Protein AF-A0A9E4RDM3-F1 (afdb_monomer_lite)

Foldseek 3Di:
DQVLLCVLQVDHDDDDDDPDPPDDDDDDDSVLSNVVNVVVVVDPAPDWDWDDDDDPDPDIDIDHDD

pLDDT: mean 74.67, std 9.03, range [50.09, 85.19]

Sequence (66 aa):
VVARLEAALGYRVNVARWADADAATMSLSDDDCRQVASRVAAAPGRRVMVIPEGAGGAGMRVVSYG

Structure (mmCIF, N/CA/C/O backbone):
data_AF-A0A9E4RDM3-F1
#
_entry.id   AF-A0A9E4RDM3-F1
#
loop_
_atom_site.group_PDB
_atom_site.id
_atom_site.type_symbol
_atom_site.label_atom_id
_atom_site.label_alt_id
_atom_site.label_comp_id
_atom_site.label_asym_id
_atom_site.label_entity_id
_atom_site.label_seq_id
_atom_site.pdbx_PDB_ins_code
_atom_site.Cartn_x
_atom_site.Cartn_y
_atom_site.Cartn_z
_atom_site.occupancy
_atom_site.B_iso_or_equiv
_atom_site.auth_seq_id
_atom_site.auth_comp_id
_atom_site.auth_asym_id
_atom_site.auth_atom_id
_atom_site.pdbx_PDB_model_num
ATOM 1 N N . VAL A 1 1 ? 10.208 -9.076 0.639 1.00 70.56 1 VAL A N 1
ATOM 2 C CA . VAL A 1 1 ? 9.404 -7.877 0.985 1.00 70.56 1 VAL A CA 1
ATOM 3 C C . VAL A 1 1 ? 8.031 -8.243 1.525 1.00 70.56 1 VAL A C 1
ATOM 5 O O . VAL A 1 1 ? 7.781 -7.929 2.677 1.00 70.56 1 VAL A O 1
ATOM 8 N N . VAL A 1 2 ? 7.194 -8.974 0.776 1.00 77.25 2 VAL A N 1
ATOM 9 C CA . VAL A 1 2 ? 5.834 -9.370 1.213 1.00 77.25 2 VAL A CA 1
ATOM 10 C C . VAL A 1 2 ? 5.814 -9.99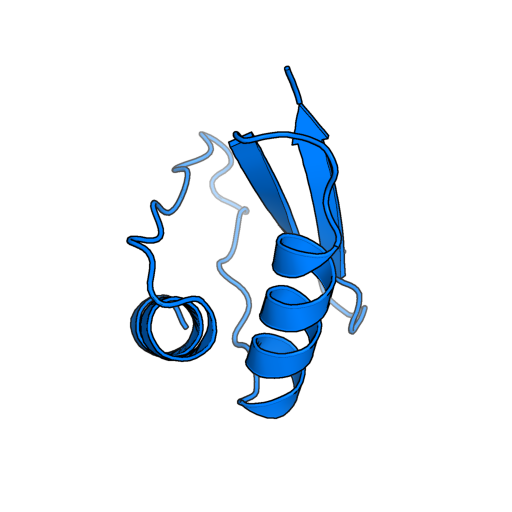7 2.609 1.00 77.25 2 VAL A C 1
ATOM 12 O O . VAL A 1 2 ? 5.181 -9.443 3.492 1.00 77.25 2 VAL A O 1
ATOM 15 N N . ALA A 1 3 ? 6.592 -11.056 2.855 1.00 79.06 3 ALA A N 1
ATOM 16 C CA . ALA A 1 3 ? 6.616 -11.727 4.162 1.00 79.06 3 ALA A CA 1
ATOM 17 C C . ALA A 1 3 ? 7.034 -10.812 5.336 1.00 79.06 3 ALA A C 1
ATOM 19 O O . ALA A 1 3 ? 6.542 -10.968 6.447 1.00 79.06 3 ALA A O 1
ATOM 20 N N . ARG A 1 4 ? 7.920 -9.833 5.096 1.00 79.25 4 ARG A N 1
ATOM 21 C CA . ARG A 1 4 ? 8.339 -8.857 6.120 1.00 79.25 4 ARG A CA 1
ATOM 22 C C . ARG A 1 4 ? 7.238 -7.841 6.409 1.00 79.25 4 ARG A C 1
ATOM 24 O O . ARG A 1 4 ? 6.999 -7.519 7.566 1.00 79.25 4 ARG A O 1
ATOM 31 N N . LEU A 1 5 ? 6.548 -7.372 5.368 1.00 78.44 5 LEU A N 1
ATOM 32 C CA . LEU A 1 5 ? 5.384 -6.499 5.517 1.00 78.44 5 LEU A CA 1
ATOM 33 C C . LEU A 1 5 ? 4.230 -7.225 6.207 1.00 78.44 5 LEU A C 1
ATOM 35 O O . LEU A 1 5 ? 3.635 -6.653 7.107 1.00 78.44 5 LEU A O 1
ATOM 39 N N . GLU A 1 6 ? 3.946 -8.478 5.845 1.00 85.19 6 GLU A N 1
ATOM 40 C CA . GLU A 1 6 ? 2.936 -9.296 6.531 1.00 85.19 6 GLU A CA 1
ATOM 41 C C . GLU A 1 6 ? 3.269 -9.453 8.020 1.00 85.19 6 GLU A C 1
ATOM 43 O O . GLU A 1 6 ? 2.399 -9.252 8.864 1.00 85.19 6 GLU A O 1
ATOM 48 N N . ALA A 1 7 ? 4.535 -9.731 8.355 1.00 81.69 7 ALA A N 1
ATOM 49 C CA . ALA A 1 7 ? 4.985 -9.821 9.742 1.00 81.69 7 ALA A CA 1
ATOM 50 C C . ALA A 1 7 ? 4.851 -8.487 10.500 1.00 81.69 7 ALA A C 1
ATOM 52 O O . ALA A 1 7 ? 4.460 -8.485 11.664 1.00 81.69 7 ALA A O 1
ATOM 53 N N . ALA A 1 8 ? 5.148 -7.357 9.852 1.00 81.31 8 ALA A N 1
ATOM 54 C CA . ALA A 1 8 ? 5.033 -6.032 10.461 1.00 81.31 8 ALA A CA 1
ATOM 55 C C . ALA A 1 8 ? 3.574 -5.555 10.601 1.00 81.31 8 ALA A C 1
ATOM 57 O O . ALA A 1 8 ? 3.251 -4.838 11.544 1.00 81.31 8 ALA A O 1
ATOM 58 N N . LEU A 1 9 ? 2.699 -5.934 9.666 1.00 79.88 9 LEU A N 1
ATOM 59 C CA . LEU A 1 9 ? 1.298 -5.511 9.614 1.00 79.88 9 LEU A CA 1
ATOM 60 C C . LEU A 1 9 ? 0.361 -6.420 10.414 1.00 79.88 9 LEU A C 1
ATOM 62 O O . LEU A 1 9 ? -0.696 -5.965 10.837 1.00 79.88 9 LEU A O 1
ATOM 66 N N . GLY A 1 10 ? 0.698 -7.702 10.571 1.00 80.62 10 GLY A N 1
ATOM 67 C CA . GLY A 1 10 ? -0.211 -8.707 11.133 1.00 80.62 10 GLY A CA 1
ATOM 68 C C . GLY A 1 10 ? -1.376 -9.088 10.205 1.00 80.62 10 GLY A C 1
ATOM 69 O O . GLY A 1 10 ? -2.290 -9.794 10.625 1.00 80.62 10 GLY A O 1
ATOM 70 N N . TYR A 1 11 ? -1.347 -8.650 8.942 1.00 79.12 11 TYR A N 1
ATOM 71 C CA . TYR A 1 11 ? -2.364 -8.927 7.923 1.00 79.12 11 TYR A CA 1
ATOM 72 C C . TYR A 1 11 ? -1.737 -9.541 6.670 1.00 79.12 11 TYR A C 1
ATOM 74 O O . TYR A 1 11 ? -0.545 -9.377 6.409 1.00 79.12 11 TYR A O 1
ATOM 82 N N . ARG A 1 12 ? -2.564 -10.209 5.856 1.00 81.50 12 ARG A N 1
ATOM 83 C CA . ARG A 1 12 ? -2.162 -10.684 4.526 1.00 81.50 12 ARG A CA 1
ATOM 84 C C . ARG A 1 12 ? -1.909 -9.510 3.585 1.00 81.50 12 ARG A C 1
ATOM 86 O O . ARG A 1 12 ? -2.733 -8.600 3.499 1.00 81.50 12 ARG A O 1
ATOM 93 N N . VAL A 1 13 ? -0.808 -9.569 2.839 1.00 80.94 13 VAL A N 1
ATOM 94 C CA . VAL A 1 13 ? -0.434 -8.547 1.852 1.00 80.94 13 VAL A CA 1
ATOM 95 C C . VAL A 1 13 ? -0.570 -9.132 0.452 1.00 80.94 13 VAL A C 1
ATOM 97 O O . VAL A 1 13 ? 0.151 -10.053 0.078 1.00 80.94 13 VAL A O 1
ATOM 100 N N . ASN A 1 14 ? -1.473 -8.562 -0.345 1.00 81.25 14 ASN A N 1
ATOM 101 C CA . ASN A 1 14 ? -1.610 -8.910 -1.756 1.00 81.25 14 ASN A CA 1
ATOM 102 C C . ASN A 1 14 ? -0.769 -7.963 -2.613 1.00 81.25 14 ASN A C 1
ATOM 104 O O . ASN A 1 14 ? -0.960 -6.748 -2.577 1.00 81.25 14 ASN A O 1
ATOM 108 N N . VAL A 1 15 ? 0.138 -8.523 -3.414 1.00 77.62 15 VAL A N 1
ATOM 109 C CA . VAL A 1 15 ? 0.886 -7.755 -4.415 1.00 77.62 15 VAL A CA 1
ATOM 110 C C . VAL A 1 15 ? -0.000 -7.571 -5.638 1.00 77.62 15 VAL A C 1
ATOM 112 O O . VAL A 1 15 ? -0.366 -8.544 -6.299 1.00 77.62 15 VAL A O 1
ATOM 115 N N . ALA A 1 16 ? -0.346 -6.324 -5.947 1.00 73.62 16 ALA A N 1
ATOM 116 C CA . ALA A 1 16 ? -1.045 -6.009 -7.181 1.00 73.62 16 ALA A CA 1
ATOM 117 C C . ALA A 1 16 ? -0.110 -6.262 -8.374 1.00 73.62 16 ALA A C 1
ATOM 119 O O . ALA A 1 16 ? 0.970 -5.681 -8.456 1.00 73.62 16 ALA A O 1
ATOM 120 N N . ARG A 1 17 ? -0.528 -7.123 -9.306 1.00 68.12 17 ARG A N 1
ATOM 121 C CA . ARG A 1 17 ? 0.121 -7.251 -10.615 1.00 68.12 17 ARG A CA 1
ATOM 122 C C . ARG A 1 17 ? -0.400 -6.137 -11.511 1.00 68.12 17 ARG A C 1
ATOM 124 O O . ARG A 1 17 ? -1.527 -6.215 -11.992 1.00 68.12 17 ARG A O 1
ATOM 131 N N . TRP A 1 18 ? 0.391 -5.088 -11.686 1.00 67.00 18 TRP A N 1
ATOM 132 C CA . TRP A 1 18 ? 0.125 -4.092 -12.719 1.00 67.00 18 TRP A CA 1
ATOM 133 C C . TRP A 1 18 ? 0.516 -4.653 -14.089 1.00 67.00 18 TRP A C 1
ATOM 135 O O . TRP A 1 18 ? 1.419 -5.479 -14.190 1.00 67.00 18 TRP A O 1
ATOM 145 N N . ALA A 1 19 ? -0.193 -4.226 -15.136 1.00 63.31 19 ALA A N 1
ATOM 146 C CA . ALA A 1 19 ? 0.095 -4.610 -16.523 1.00 63.31 19 ALA A CA 1
ATOM 147 C C . ALA A 1 19 ? 1.340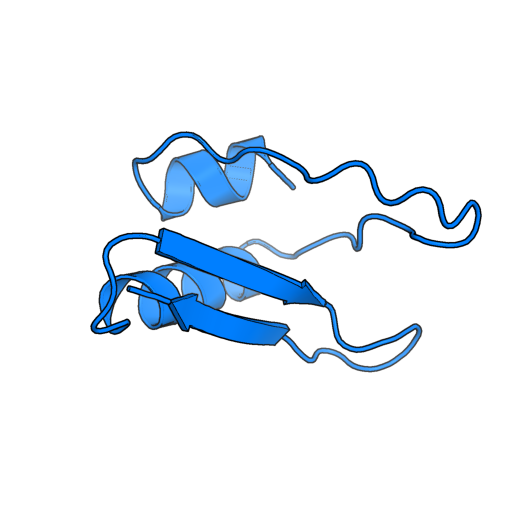 -3.904 -17.096 1.00 63.31 19 ALA A C 1
ATOM 149 O O . ALA A 1 19 ? 1.692 -4.109 -18.254 1.00 63.31 19 ALA A O 1
ATOM 150 N N . ASP A 1 20 ? 1.978 -3.062 -16.288 1.00 66.19 20 ASP A N 1
ATOM 151 C CA . ASP A 1 20 ? 3.214 -2.379 -16.615 1.00 66.19 20 ASP A CA 1
ATOM 152 C C . ASP A 1 20 ? 4.394 -3.337 -16.395 1.00 66.19 20 ASP A C 1
ATOM 154 O O . ASP A 1 20 ? 4.652 -3.780 -15.274 1.00 66.19 20 ASP A O 1
ATOM 158 N N . ALA A 1 21 ? 5.075 -3.694 -17.485 1.00 64.00 21 ALA A N 1
ATOM 159 C CA . ALA A 1 21 ? 6.221 -4.599 -17.461 1.00 64.00 21 ALA A CA 1
ATOM 160 C C . ALA A 1 21 ? 7.433 -3.997 -16.730 1.00 64.00 21 ALA A C 1
ATOM 162 O O . ALA A 1 21 ? 8.284 -4.749 -16.252 1.00 64.00 21 ALA A O 1
ATOM 163 N N . ASP A 1 22 ? 7.473 -2.670 -16.594 1.00 61.91 22 ASP A N 1
ATOM 164 C CA . ASP A 1 22 ? 8.519 -1.940 -15.883 1.00 61.91 22 ASP A CA 1
ATOM 165 C C . ASP A 1 22 ? 8.177 -1.747 -14.394 1.00 61.91 22 ASP A C 1
ATOM 167 O O . ASP A 1 22 ? 9.000 -1.248 -13.618 1.00 61.91 22 ASP A O 1
ATOM 171 N N . ALA A 1 23 ? 6.988 -2.181 -13.949 1.00 63.44 23 ALA A N 1
ATOM 172 C CA . ALA A 1 23 ? 6.608 -2.147 -12.542 1.00 63.44 23 ALA A CA 1
ATOM 173 C C . ALA A 1 23 ? 7.445 -3.144 -11.726 1.00 63.44 23 ALA A C 1
ATOM 175 O O . ALA A 1 23 ? 7.117 -4.323 -11.574 1.00 63.44 23 ALA A O 1
ATOM 176 N N . ALA A 1 24 ? 8.535 -2.646 -11.148 1.00 62.09 24 ALA A N 1
ATOM 177 C CA . ALA A 1 24 ? 9.389 -3.417 -10.262 1.00 62.09 24 ALA A CA 1
ATOM 178 C C . ALA A 1 24 ? 8.866 -3.397 -8.819 1.00 62.09 24 ALA A C 1
ATOM 180 O O . ALA A 1 24 ? 8.526 -2.355 -8.253 1.00 62.09 24 ALA A O 1
ATOM 181 N N . THR A 1 25 ? 8.886 -4.556 -8.162 1.00 63.22 25 THR A N 1
ATOM 182 C CA . THR A 1 25 ? 8.772 -4.604 -6.703 1.00 63.22 25 THR A CA 1
ATOM 183 C C . THR A 1 25 ? 10.062 -4.070 -6.088 1.00 63.22 25 THR A C 1
ATOM 185 O O . THR A 1 25 ? 11.110 -4.706 -6.209 1.00 63.22 25 THR A O 1
ATOM 188 N N . MET A 1 26 ? 9.996 -2.924 -5.410 1.00 67.69 26 MET A N 1
ATOM 189 C CA . MET A 1 26 ? 11.130 -2.404 -4.642 1.00 67.69 26 MET A CA 1
ATOM 190 C C . MET A 1 26 ? 11.519 -3.358 -3.508 1.00 67.69 26 MET A C 1
ATOM 192 O O . MET A 1 26 ? 10.655 -3.954 -2.860 1.00 67.69 26 MET A O 1
ATOM 196 N N . SER A 1 27 ? 12.823 -3.464 -3.237 1.00 69.44 27 SER A N 1
ATOM 197 C CA . SER A 1 27 ? 13.322 -4.085 -2.010 1.00 69.44 27 SER A CA 1
ATOM 198 C C . SER A 1 27 ? 13.151 -3.108 -0.849 1.00 69.44 27 SER A C 1
ATOM 200 O O . SER A 1 27 ? 13.554 -1.955 -0.959 1.00 69.44 27 SER A O 1
ATOM 202 N N . LEU A 1 28 ? 12.554 -3.569 0.250 1.00 71.62 28 LEU A N 1
ATOM 203 C CA . LEU A 1 28 ? 12.360 -2.781 1.468 1.00 71.62 28 LEU A CA 1
ATOM 204 C C . LEU A 1 28 ? 13.258 -3.300 2.577 1.00 71.62 28 LEU A C 1
ATOM 206 O O . LEU A 1 28 ? 13.348 -4.519 2.794 1.00 71.62 28 LEU A O 1
ATOM 210 N N . SER A 1 29 ? 13.876 -2.365 3.293 1.00 80.62 29 SER A N 1
ATOM 211 C CA . SER A 1 29 ? 14.508 -2.664 4.571 1.00 80.62 29 SER A CA 1
ATOM 212 C C . SER A 1 29 ? 13.446 -2.988 5.631 1.00 80.62 29 SER A C 1
ATOM 214 O O . SER A 1 29 ? 12.245 -2.764 5.438 1.00 80.62 29 SER A O 1
ATOM 216 N N . ASP A 1 30 ? 13.877 -3.544 6.761 1.00 79.94 30 ASP A N 1
ATOM 217 C CA . ASP A 1 30 ? 12.970 -3.829 7.876 1.00 79.94 30 ASP A CA 1
ATOM 2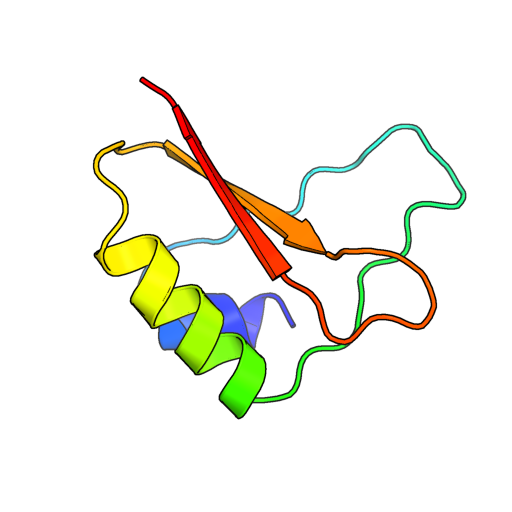18 C C . ASP A 1 30 ? 12.415 -2.535 8.494 1.00 79.94 30 ASP A C 1
ATOM 220 O O . ASP A 1 30 ? 11.253 -2.496 8.902 1.00 79.94 30 ASP A O 1
ATOM 224 N N . ASP A 1 31 ? 13.206 -1.459 8.505 1.00 81.38 31 ASP A N 1
ATOM 225 C CA . ASP A 1 31 ? 12.772 -0.150 8.997 1.00 81.38 31 ASP A CA 1
ATOM 226 C C . ASP A 1 31 ? 11.729 0.488 8.075 1.00 81.38 31 ASP A C 1
ATOM 228 O O . ASP A 1 31 ? 10.713 0.989 8.565 1.00 81.38 31 ASP A O 1
ATOM 232 N N . ASP A 1 32 ? 11.891 0.361 6.754 1.00 79.75 32 ASP A N 1
ATOM 233 C CA . ASP A 1 32 ? 10.862 0.777 5.792 1.00 79.75 32 ASP A CA 1
ATOM 234 C C . ASP A 1 32 ? 9.561 -0.006 6.016 1.00 79.75 32 ASP A C 1
ATOM 236 O O . ASP A 1 32 ? 8.470 0.566 6.011 1.00 79.75 32 ASP A O 1
ATOM 240 N N . CYS A 1 33 ? 9.658 -1.317 6.273 1.00 80.44 33 CYS A N 1
ATOM 241 C CA . CYS A 1 33 ? 8.488 -2.150 6.554 1.00 80.44 33 CYS A CA 1
ATOM 242 C C . CYS A 1 33 ? 7.762 -1.704 7.834 1.00 80.44 33 CYS A C 1
ATOM 244 O O . CYS A 1 33 ? 6.532 -1.629 7.839 1.00 80.44 33 CYS A O 1
ATOM 246 N N . ARG A 1 34 ? 8.494 -1.361 8.904 1.00 83.56 34 ARG A N 1
ATOM 247 C CA . ARG A 1 34 ? 7.903 -0.817 10.142 1.00 83.56 34 ARG A CA 1
ATOM 248 C C . ARG A 1 34 ? 7.254 0.545 9.913 1.00 83.56 34 ARG A C 1
ATOM 250 O O . ARG A 1 34 ? 6.170 0.802 10.438 1.00 83.56 34 ARG A O 1
ATOM 257 N N . GLN A 1 35 ? 7.881 1.408 9.116 1.00 83.25 35 GLN A N 1
ATOM 258 C CA . GLN A 1 35 ? 7.327 2.720 8.791 1.00 83.25 35 GLN A CA 1
ATOM 259 C C . GLN A 1 35 ? 6.025 2.593 7.990 1.00 83.25 35 GLN A C 1
ATOM 261 O O . GLN A 1 35 ? 5.045 3.276 8.296 1.00 83.25 35 GLN A O 1
ATOM 266 N N . VAL A 1 36 ? 5.988 1.688 7.008 1.00 82.44 36 VAL A N 1
ATOM 267 C CA . VAL A 1 36 ? 4.766 1.357 6.266 1.00 82.44 36 VAL A CA 1
ATOM 268 C C . VAL A 1 36 ? 3.699 0.834 7.221 1.00 82.44 36 VAL A C 1
ATOM 270 O O . VAL A 1 36 ? 2.575 1.327 7.183 1.00 82.44 36 VAL A O 1
ATOM 273 N N . ALA A 1 37 ? 4.042 -0.094 8.117 1.00 83.94 37 ALA A N 1
ATOM 274 C CA . ALA A 1 37 ? 3.085 -0.645 9.070 1.00 83.94 37 ALA A CA 1
ATOM 275 C C . ALA A 1 37 ? 2.460 0.426 9.976 1.00 83.94 37 ALA A C 1
ATOM 277 O O . ALA A 1 37 ? 1.241 0.456 10.136 1.00 83.94 37 ALA A O 1
ATOM 278 N N . SER A 1 38 ? 3.265 1.363 10.482 1.00 85.12 38 SER A N 1
ATOM 279 C CA . SER A 1 38 ? 2.780 2.500 11.275 1.00 85.12 38 SER A CA 1
ATOM 280 C C . SER A 1 38 ? 1.813 3.395 10.485 1.00 85.12 38 SER A C 1
ATOM 282 O O . SER A 1 38 ? 0.736 3.741 10.969 1.00 85.12 38 SER A O 1
ATOM 284 N N . ARG A 1 39 ? 2.139 3.708 9.223 1.00 84.75 39 ARG A N 1
ATOM 285 C CA . ARG A 1 39 ? 1.271 4.520 8.350 1.00 84.75 39 ARG A CA 1
ATOM 286 C C . ARG A 1 39 ? -0.030 3.811 7.983 1.00 84.75 39 ARG A C 1
ATOM 288 O O . ARG A 1 39 ? -1.066 4.460 7.902 1.00 84.75 39 ARG A O 1
ATOM 295 N N . VAL A 1 40 ? 0.014 2.496 7.772 1.00 83.94 40 VAL A N 1
ATOM 296 C CA . VAL A 1 40 ? -1.180 1.677 7.520 1.00 83.94 40 VAL A CA 1
ATOM 297 C C . VAL A 1 40 ? -2.067 1.628 8.766 1.00 83.94 40 V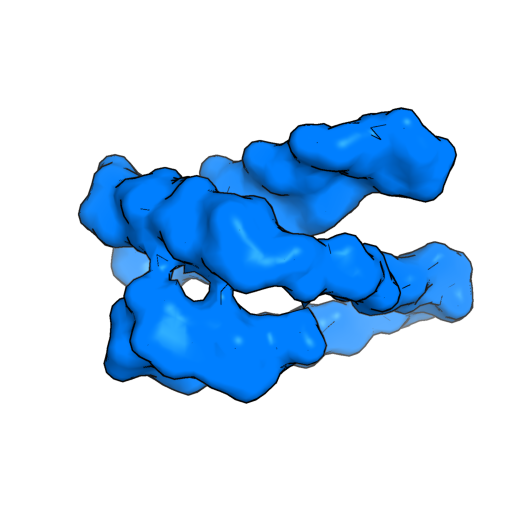AL A C 1
ATOM 299 O O . VAL A 1 40 ? -3.276 1.774 8.643 1.00 83.94 40 VAL A O 1
ATOM 302 N N . ALA A 1 41 ? -1.488 1.490 9.962 1.00 83.31 41 ALA A N 1
ATOM 303 C CA . ALA A 1 41 ? -2.244 1.493 11.215 1.00 83.31 41 ALA A CA 1
ATOM 304 C C . ALA A 1 41 ? -2.935 2.841 11.496 1.00 83.31 41 ALA A C 1
ATOM 306 O O . ALA A 1 41 ? -4.010 2.868 12.088 1.00 83.31 41 ALA A O 1
ATOM 307 N N . ALA A 1 42 ? -2.339 3.950 11.051 1.00 83.56 42 ALA A N 1
ATOM 308 C CA . ALA A 1 42 ? -2.913 5.292 11.166 1.00 83.56 42 ALA A CA 1
ATOM 309 C C . ALA A 1 42 ? -3.924 5.637 10.052 1.00 83.56 42 ALA A C 1
ATOM 311 O O . ALA A 1 42 ? -4.516 6.717 10.071 1.00 83.56 42 ALA A O 1
ATOM 312 N N . ALA A 1 43 ? -4.107 4.762 9.060 1.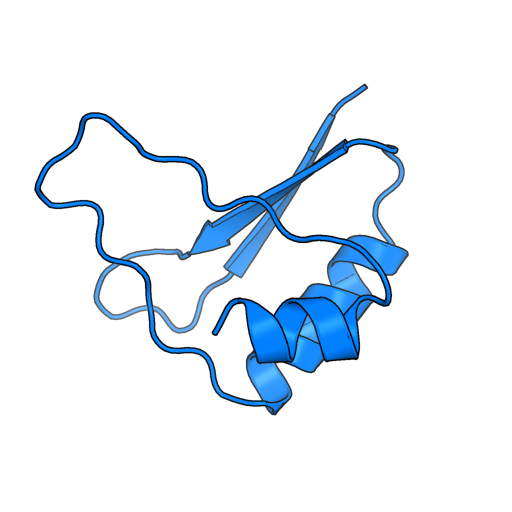00 81.19 43 ALA A N 1
ATOM 313 C CA . ALA A 1 43 ? -4.978 5.029 7.928 1.00 81.19 43 ALA A CA 1
ATOM 314 C C . ALA A 1 43 ? -6.468 4.936 8.328 1.00 81.19 43 ALA A C 1
ATOM 316 O O . ALA A 1 43 ? -6.874 3.962 8.961 1.00 81.19 43 ALA A O 1
ATOM 317 N N . PRO A 1 44 ? -7.319 5.896 7.922 1.00 76.06 44 PRO A N 1
ATOM 318 C CA . PRO A 1 44 ? -8.734 5.911 8.307 1.00 76.06 44 PRO A CA 1
ATOM 319 C C . PRO A 1 44 ? -9.586 4.851 7.583 1.00 76.06 44 PRO A C 1
ATOM 321 O O . PRO A 1 44 ? -10.673 4.509 8.045 1.00 76.06 44 PRO A O 1
ATOM 324 N N . GLY A 1 45 ? -9.126 4.345 6.432 1.00 74.31 45 GLY A N 1
ATOM 325 C CA . GLY A 1 45 ? -9.852 3.372 5.608 1.00 74.31 45 GLY A CA 1
ATOM 326 C C . GLY A 1 45 ? -9.460 1.918 5.882 1.00 74.31 45 GLY A C 1
ATOM 327 O O . GLY A 1 45 ? -8.310 1.616 6.184 1.00 74.31 45 GLY A O 1
ATOM 328 N N . ARG A 1 46 ? -10.406 0.984 5.694 1.00 74.50 46 ARG A N 1
ATOM 329 C CA . ARG A 1 46 ? -10.162 -0.470 5.849 1.00 74.50 46 ARG A CA 1
ATOM 330 C C . ARG A 1 46 ? -9.363 -1.074 4.691 1.00 74.50 46 ARG A C 1
ATOM 332 O O . ARG A 1 46 ? -8.859 -2.187 4.815 1.00 74.50 46 ARG A O 1
ATOM 339 N N . ARG A 1 47 ? -9.288 -0.374 3.556 1.00 80.44 47 ARG A N 1
ATOM 340 C CA . ARG A 1 47 ? -8.512 -0.782 2.384 1.00 80.44 47 ARG A CA 1
ATOM 341 C C . ARG A 1 47 ? -7.376 0.203 2.183 1.00 80.44 47 ARG A C 1
ATOM 343 O O . ARG A 1 47 ? -7.607 1.406 2.065 1.00 80.44 47 ARG A O 1
ATOM 350 N N . VAL A 1 48 ? -6.158 -0.322 2.151 1.00 82.62 48 VAL A N 1
ATOM 351 C CA . VAL A 1 48 ? -4.938 0.475 2.059 1.00 82.62 48 VAL A CA 1
ATOM 352 C C . VAL A 1 48 ? -4.086 -0.040 0.908 1.00 82.62 48 VAL A C 1
ATOM 354 O O . VAL A 1 48 ? -3.843 -1.239 0.789 1.00 82.62 48 VAL A O 1
ATOM 357 N N . MET A 1 49 ? -3.651 0.874 0.049 1.00 83.06 49 MET A N 1
ATOM 358 C CA . MET A 1 49 ? -2.729 0.625 -1.050 1.00 83.06 49 MET A CA 1
ATOM 359 C C . MET A 1 49 ? -1.399 1.306 -0.741 1.00 83.06 49 MET A C 1
ATOM 361 O O . MET A 1 49 ? -1.359 2.484 -0.384 1.00 83.06 49 MET A O 1
ATOM 365 N N . VAL A 1 50 ? -0.315 0.550 -0.877 1.00 80.31 50 VAL A N 1
ATOM 366 C CA . VAL A 1 50 ? 1.051 1.030 -0.663 1.00 80.31 50 VAL A CA 1
ATOM 367 C C . VAL A 1 50 ? 1.730 1.143 -2.023 1.00 80.31 50 VAL A C 1
ATOM 369 O O . VAL A 1 50 ? 1.790 0.161 -2.760 1.00 80.31 50 VAL A O 1
ATOM 372 N N . ILE A 1 51 ? 2.205 2.342 -2.358 1.00 79.06 51 ILE A N 1
ATOM 373 C CA . ILE A 1 51 ? 2.816 2.671 -3.649 1.00 79.06 51 ILE A CA 1
ATOM 374 C C . ILE A 1 51 ? 4.268 3.103 -3.399 1.00 79.06 51 ILE A C 1
ATOM 376 O O . ILE A 1 51 ? 4.481 4.108 -2.711 1.00 79.06 51 ILE A O 1
ATOM 380 N N . PRO A 1 52 ? 5.265 2.375 -3.925 1.00 72.00 52 PRO A N 1
ATOM 381 C CA . PRO A 1 52 ? 6.652 2.825 -3.895 1.00 72.00 52 PRO A CA 1
ATOM 382 C C . PRO A 1 52 ? 6.833 4.042 -4.815 1.00 72.00 52 PRO A C 1
ATOM 384 O O . PRO A 1 52 ? 6.360 4.038 -5.951 1.00 72.00 52 PRO A O 1
ATOM 387 N N . GLU A 1 53 ? 7.509 5.090 -4.344 1.00 70.75 53 GLU A N 1
ATOM 388 C CA . GLU A 1 53 ? 7.793 6.274 -5.161 1.00 70.75 53 GLU A CA 1
ATOM 389 C C . GLU A 1 53 ? 9.127 6.123 -5.912 1.00 70.75 53 GLU A C 1
ATOM 391 O O . GLU A 1 53 ? 10.174 6.528 -5.423 1.00 70.75 53 GLU A O 1
ATOM 396 N N . GLY A 1 54 ? 9.051 5.589 -7.138 1.00 58.09 54 GLY A N 1
ATOM 397 C CA . GLY A 1 54 ? 10.049 5.754 -8.205 1.00 58.09 54 GLY A CA 1
ATOM 398 C C . GLY A 1 54 ? 11.426 5.094 -8.020 1.00 58.09 54 GLY A C 1
ATOM 399 O O . GLY A 1 54 ? 11.901 4.814 -6.922 1.00 58.09 54 GLY A O 1
ATOM 400 N N . ALA A 1 55 ? 12.115 4.871 -9.143 1.00 50.09 55 ALA A N 1
ATOM 401 C CA . ALA A 1 55 ? 13.493 4.386 -9.166 1.00 50.09 55 ALA A CA 1
ATOM 402 C C . ALA A 1 55 ? 14.453 5.494 -8.691 1.00 50.09 55 ALA A C 1
ATOM 404 O O . ALA A 1 55 ? 14.898 6.324 -9.478 1.00 50.09 55 ALA A O 1
ATOM 405 N N . GLY A 1 56 ? 14.739 5.528 -7.388 1.00 50.59 56 GLY A N 1
ATOM 406 C CA . GLY A 1 56 ? 15.730 6.436 -6.794 1.00 50.59 56 GLY A CA 1
ATOM 407 C C . GLY A 1 56 ? 15.228 7.296 -5.634 1.00 50.59 56 GLY A C 1
ATOM 408 O O . GLY A 1 56 ? 16.025 8.016 -5.039 1.00 50.59 56 GLY A O 1
ATOM 409 N N . GLY A 1 57 ? 13.944 7.214 -5.276 1.00 51.81 57 GLY A N 1
ATOM 410 C CA . GLY A 1 57 ? 13.400 7.850 -4.079 1.00 51.81 57 GLY A CA 1
ATOM 411 C C . GLY A 1 57 ? 13.112 6.814 -2.997 1.00 51.81 57 GLY A C 1
ATOM 412 O O . GLY A 1 57 ? 12.373 5.864 -3.229 1.00 51.81 57 GLY A O 1
ATOM 413 N N . ALA A 1 58 ? 13.636 7.006 -1.785 1.00 59.34 58 ALA A N 1
ATOM 414 C CA . ALA A 1 58 ? 13.246 6.230 -0.600 1.00 59.34 58 ALA A CA 1
ATOM 415 C C . ALA A 1 58 ? 11.852 6.662 -0.085 1.00 59.34 58 ALA A C 1
ATOM 417 O O . ALA A 1 58 ? 11.661 6.965 1.091 1.00 59.34 58 ALA A O 1
ATOM 418 N N . GLY A 1 59 ? 10.890 6.796 -1.000 1.00 64.75 59 GLY A N 1
ATOM 419 C CA . GLY A 1 59 ? 9.554 7.311 -0.742 1.00 64.75 59 GLY A CA 1
ATOM 420 C C . GLY A 1 59 ? 8.505 6.206 -0.790 1.00 64.75 59 GLY A C 1
ATOM 421 O O . GLY A 1 59 ? 8.536 5.316 -1.636 1.00 64.75 59 GLY A O 1
ATOM 422 N N .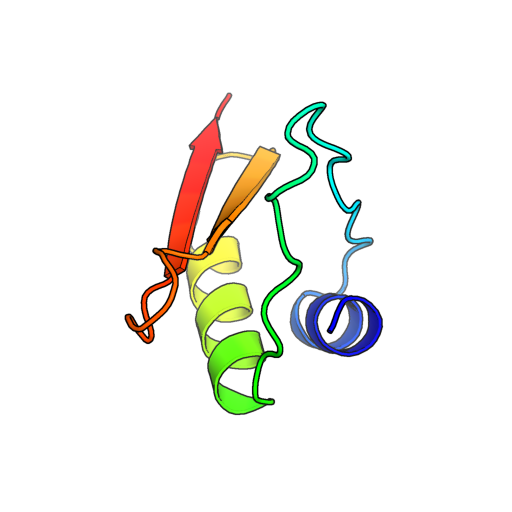 MET A 1 60 ? 7.549 6.276 0.131 1.00 74.75 60 MET A N 1
ATOM 423 C CA . MET A 1 60 ? 6.413 5.363 0.235 1.00 74.75 60 MET A CA 1
ATOM 424 C C . MET A 1 60 ? 5.138 6.178 0.368 1.00 74.75 60 MET A C 1
ATOM 426 O O . MET A 1 60 ? 4.989 6.941 1.329 1.00 74.75 60 MET A O 1
ATOM 430 N N . ARG A 1 61 ? 4.194 5.979 -0.549 1.00 76.62 61 ARG A N 1
ATOM 431 C CA . ARG A 1 61 ? 2.862 6.572 -0.460 1.00 76.62 61 ARG A CA 1
ATOM 432 C C . ARG A 1 61 ? 1.866 5.534 0.035 1.00 76.62 61 ARG A C 1
ATOM 434 O O . ARG A 1 61 ? 1.761 4.444 -0.519 1.00 76.62 61 ARG A O 1
ATOM 441 N N . VAL A 1 62 ? 1.124 5.886 1.079 1.00 77.56 62 VAL A N 1
ATOM 442 C CA . VAL A 1 62 ? 0.054 5.059 1.645 1.00 77.56 62 VAL A CA 1
ATOM 443 C C . VAL A 1 62 ? -1.268 5.745 1.336 1.00 77.56 62 VAL A C 1
ATOM 445 O O . VAL A 1 62 ? -1.482 6.884 1.741 1.00 77.56 62 VAL A O 1
ATOM 448 N N . VAL A 1 63 ? -2.131 5.067 0.585 1.00 80.81 63 VAL A N 1
ATOM 449 C CA . VAL A 1 63 ? -3.439 5.578 0.164 1.00 80.81 63 VAL A CA 1
ATOM 450 C C . VAL A 1 63 ? -4.514 4.702 0.784 1.00 80.81 63 VAL A C 1
ATOM 452 O O . VAL A 1 63 ? -4.531 3.494 0.559 1.00 80.81 63 VAL A O 1
ATOM 455 N N . SER A 1 64 ? -5.423 5.296 1.552 1.00 81.25 64 SER A N 1
ATOM 456 C CA . SER A 1 64 ? -6.594 4.598 2.082 1.00 81.25 64 SER A CA 1
ATOM 457 C C . SER A 1 64 ? -7.845 4.969 1.304 1.00 81.25 64 SER A C 1
ATOM 459 O O . SER A 1 64 ? -8.049 6.147 1.018 1.00 81.25 64 SER A O 1
ATOM 461 N N . TYR A 1 65 ? -8.696 3.992 1.013 1.00 75.75 65 TYR A N 1
ATOM 462 C CA . TYR A 1 65 ? -9.953 4.203 0.298 1.00 75.75 65 TYR A CA 1
ATOM 463 C C . TYR A 1 65 ? -11.108 3.462 0.987 1.00 75.75 65 TYR A C 1
ATOM 465 O O . TYR A 1 65 ? -10.908 2.423 1.627 1.00 75.75 65 TYR A O 1
ATOM 473 N N . GLY A 1 66 ? -12.299 4.059 0.898 1.00 61.19 66 GLY A N 1
ATOM 474 C CA . GLY A 1 66 ? -13.575 3.545 1.402 1.00 61.19 66 GLY A CA 1
ATOM 475 C C . GLY A 1 66 ? -14.464 3.115 0.253 1.00 61.19 66 GLY A C 1
ATOM 476 O O . GLY A 1 66 ? -14.491 3.860 -0.749 1.00 61.19 66 GLY A O 1
#

Radius of gyration: 11.7 Å; chains: 1; bounding box: 29×20×29 Å

Secondary structure (DSSP, 8-state):
-HHHHHHHHSS--PPP--S-TT-------HHHHHHHHHHHHT-SSSEEEEEEETTT--EEEEEEE-